Protein AF-A0A6J4MSV2-F1 (afdb_monomer)

Secondary structure (DSSP, 8-state):
------PPPPP-TT-EEEEE--SBPPS-HHHHHHHHHHHHHTT-EEEEPTTTT--BTTBSS-HHHHHHHHHHHHH-TTEEEEEE-

Solvent-accessible surface area (backbone atoms only — not comparable to full-atom values): 4960 Å² total; per-residue (Å²): 131,84,85,68,80,80,76,77,75,82,86,53,73,68,40,31,30,29,41,31,31,74,51,50,36,75,87,52,68,69,58,51,54,54,53,51,49,58,45,41,76,64,40,33,43,79,45,77,34,84,60,58,81,28,69,43,87,70,22,17,30,52,73,70,52,26,51,45,32,51,54,52,47,74,65,39,89,70,47,67,45,78,43,82,92

Sequence (85 aa):
MTLSCQLPPPLRPGDCLHVVVPSGTLREPDALHRGIEIWRSRGYEIELSSGVEARWGYLAGKDCDRRRQLATALKDPGCRGVLCA

Foldseek 3Di:
DPPPDDDADDDDQAAEEEEAALFFADPDVVVVVVVVVVQVVRRYHYHYFPQSRADDPRTSDDNVRRVVRVVVLVPPPSHRYYDHD

Organism: NCBI:txid332963

Structure (mmCIF, N/CA/C/O backbone):
data_AF-A0A6J4MSV2-F1
#
_entry.id   AF-A0A6J4MSV2-F1
#
loop_
_atom_site.group_PDB
_atom_site.id
_atom_site.type_symbol
_atom_site.label_atom_id
_atom_site.label_alt_id
_atom_site.label_comp_id
_atom_site.label_asym_id
_atom_site.label_entity_id
_atom_site.label_seq_id
_atom_site.pdbx_PDB_ins_code
_atom_site.Cartn_x
_atom_site.Cartn_y
_atom_site.Cartn_z
_atom_site.occupancy
_atom_site.B_iso_or_equiv
_atom_site.auth_seq_id
_atom_site.auth_comp_id
_atom_site.auth_asym_id
_atom_site.auth_atom_id
_atom_site.pdbx_PDB_model_num
ATOM 1 N N . MET A 1 1 ? 15.831 15.320 25.827 1.00 51.78 1 MET A N 1
ATOM 2 C CA . MET A 1 1 ? 14.735 15.452 24.844 1.00 51.78 1 MET A CA 1
ATOM 3 C C . MET A 1 1 ? 14.375 14.054 24.384 1.00 51.78 1 MET A C 1
ATOM 5 O O . MET A 1 1 ? 15.153 13.448 23.661 1.00 51.78 1 MET A O 1
ATOM 9 N N . THR A 1 2 ? 13.277 13.484 24.871 1.00 54.41 2 THR A N 1
ATOM 10 C CA . THR A 1 2 ? 12.747 12.236 24.317 1.00 54.41 2 THR A CA 1
ATOM 11 C C . THR A 1 2 ? 12.206 12.554 22.930 1.00 54.41 2 THR A C 1
ATOM 13 O O . THR A 1 2 ? 11.133 13.132 22.797 1.00 54.41 2 THR A O 1
ATOM 16 N N . LEU A 1 3 ? 12.945 12.193 21.881 1.00 61.50 3 LEU A N 1
ATOM 17 C CA . LEU A 1 3 ? 12.318 11.942 20.587 1.00 61.50 3 LEU A CA 1
ATOM 18 C C . LEU A 1 3 ? 11.533 10.641 20.751 1.00 61.50 3 LEU A C 1
ATOM 20 O O . LEU A 1 3 ? 12.006 9.557 20.421 1.00 61.50 3 LEU A O 1
ATOM 24 N N . SER A 1 4 ? 10.367 10.744 21.388 1.00 77.31 4 SER A N 1
ATOM 25 C CA . SER A 1 4 ? 9.431 9.639 21.473 1.00 77.31 4 SER A CA 1
ATOM 26 C C . SER A 1 4 ? 8.850 9.461 20.082 1.00 77.31 4 SER A C 1
ATOM 28 O O . SER A 1 4 ? 8.104 10.319 19.606 1.00 77.31 4 SER A O 1
ATOM 30 N N . CYS A 1 5 ? 9.213 8.367 19.423 1.00 85.12 5 CYS A N 1
ATOM 31 C CA . CYS A 1 5 ? 8.497 7.911 18.245 1.00 85.12 5 CYS A CA 1
ATOM 32 C C . CYS A 1 5 ? 7.010 7.804 18.618 1.00 85.12 5 CYS A C 1
ATOM 34 O O . CYS A 1 5 ? 6.654 7.052 19.528 1.00 85.12 5 CYS A O 1
ATOM 36 N N . GLN A 1 6 ? 6.162 8.618 17.989 1.00 89.31 6 GLN A N 1
ATOM 37 C CA . GLN A 1 6 ? 4.721 8.543 18.194 1.00 89.31 6 GLN A CA 1
ATOM 38 C C . GLN A 1 6 ? 4.220 7.292 17.486 1.00 89.31 6 GLN A C 1
ATOM 40 O O . GLN A 1 6 ? 4.260 7.205 16.259 1.00 89.31 6 GLN A O 1
ATOM 45 N N . LEU A 1 7 ? 3.787 6.306 18.268 1.00 91.50 7 LEU A N 1
ATOM 46 C CA . LEU A 1 7 ? 3.202 5.096 17.713 1.00 91.50 7 LEU A CA 1
ATOM 47 C C . LEU A 1 7 ? 1.821 5.428 17.133 1.00 91.50 7 LEU A C 1
ATOM 49 O O . LEU A 1 7 ? 1.018 6.062 17.825 1.00 91.50 7 LEU A O 1
ATOM 53 N N . PRO A 1 8 ? 1.521 5.006 15.893 1.00 92.81 8 PRO A N 1
ATOM 54 C CA . PRO A 1 8 ? 0.175 5.131 15.365 1.00 92.81 8 PRO A CA 1
ATOM 55 C C . PRO A 1 8 ? -0.784 4.222 16.152 1.00 92.81 8 PRO A C 1
ATOM 57 O O . PRO A 1 8 ? -0.358 3.220 16.739 1.00 92.81 8 PRO A O 1
ATOM 60 N N . PRO A 1 9 ? -2.088 4.538 16.164 1.00 94.38 9 PRO A N 1
ATOM 61 C CA . PRO A 1 9 ? -3.088 3.628 16.706 1.00 94.38 9 PRO A CA 1
ATOM 62 C C . PRO A 1 9 ? -3.061 2.280 15.960 1.00 94.38 9 PRO A C 1
ATOM 64 O O . PRO A 1 9 ? -2.777 2.254 14.760 1.00 94.38 9 PRO A O 1
ATOM 67 N N . PRO A 1 10 ? -3.388 1.162 16.633 1.00 97.12 10 PRO A N 1
ATOM 68 C CA . PRO A 1 10 ? -3.484 -0.136 15.976 1.00 97.12 10 PRO A CA 1
ATOM 69 C C . PRO A 1 10 ? -4.601 -0.137 14.926 1.00 97.12 10 PRO A C 1
ATOM 71 O O . PRO A 1 10 ? -5.638 0.508 15.115 1.00 97.12 10 PRO A O 1
ATOM 74 N N . LEU A 1 11 ? -4.387 -0.901 13.855 1.00 98.06 11 LEU A N 1
ATOM 75 C CA . LEU A 1 11 ? -5.364 -1.090 12.786 1.00 98.06 11 LEU A CA 1
ATOM 76 C C . LEU A 1 11 ? -6.601 -1.855 13.264 1.00 98.06 11 LEU A C 1
ATOM 78 O O . LEU A 1 11 ? -6.524 -2.716 14.146 1.00 98.06 11 LEU A O 1
ATOM 82 N N . ARG A 1 12 ? -7.737 -1.554 12.640 1.00 97.94 12 ARG A N 1
ATOM 83 C CA . ARG A 1 12 ? -9.027 -2.214 12.857 1.00 97.94 12 ARG A CA 1
ATOM 84 C C . ARG A 1 12 ? -9.694 -2.512 11.512 1.00 97.94 12 ARG A C 1
ATOM 86 O O . ARG A 1 12 ? -9.497 -1.746 10.572 1.00 97.94 12 ARG A O 1
ATOM 93 N N . PRO A 1 13 ? -10.508 -3.578 11.401 1.00 98.06 13 PRO A N 1
ATOM 94 C CA . PRO A 1 13 ? -11.373 -3.755 10.237 1.00 98.06 13 PRO A CA 1
ATOM 95 C C . PRO A 1 13 ? -12.196 -2.484 9.972 1.00 98.06 13 PRO A C 1
ATOM 97 O O . PRO A 1 13 ? -12.708 -1.873 10.911 1.00 98.06 13 PRO A O 1
ATOM 100 N N . GLY A 1 14 ? -12.286 -2.086 8.709 1.00 98.19 14 GLY A N 1
ATOM 101 C CA . GLY A 1 14 ? -12.857 -0.828 8.230 1.00 98.19 14 GLY A CA 1
ATOM 102 C C . GLY A 1 14 ? -11.834 0.299 8.049 1.00 98.19 14 GLY A C 1
ATOM 103 O O . GLY A 1 14 ? -12.151 1.288 7.402 1.00 98.19 14 GLY A O 1
ATOM 104 N N . ASP A 1 15 ? -10.613 0.177 8.582 1.00 98.62 15 ASP A N 1
ATOM 105 C CA . ASP A 1 15 ? -9.564 1.172 8.342 1.00 98.62 15 ASP A CA 1
ATOM 106 C C . ASP A 1 15 ? -9.088 1.137 6.873 1.00 98.62 15 ASP A C 1
ATOM 108 O O . ASP A 1 15 ? -8.913 0.064 6.283 1.00 98.62 15 ASP A O 1
ATOM 112 N N . CYS A 1 16 ? -8.816 2.319 6.314 1.00 98.44 16 CYS A N 1
ATOM 113 C CA . CYS A 1 16 ? -8.265 2.485 4.971 1.00 98.44 16 CYS A CA 1
ATOM 114 C C . CYS A 1 16 ? -6.729 2.465 4.976 1.00 98.44 16 CYS A C 1
ATOM 116 O O . CYS A 1 16 ? -6.083 3.167 5.764 1.00 98.44 16 CYS A O 1
ATOM 118 N N . LEU A 1 17 ? -6.138 1.668 4.080 1.00 98.62 17 LEU A N 1
ATOM 119 C CA . LEU A 1 17 ? -4.695 1.580 3.858 1.00 98.62 17 LEU A CA 1
ATOM 120 C C . LEU A 1 17 ? -4.341 1.998 2.428 1.00 98.62 17 LEU A C 1
ATOM 122 O O . LEU A 1 17 ? -4.976 1.570 1.465 1.00 98.62 17 LEU A O 1
ATOM 126 N N . HIS A 1 18 ? -3.264 2.767 2.281 1.00 98.50 18 HIS A N 1
ATOM 127 C CA . HIS A 1 18 ? -2.772 3.197 0.973 1.00 98.50 18 HIS A CA 1
ATOM 128 C C . HIS A 1 18 ? -1.596 2.343 0.511 1.00 98.50 18 HIS A C 1
ATOM 130 O O . HIS A 1 18 ? -0.616 2.171 1.237 1.00 98.50 18 HIS A O 1
ATOM 136 N N . VAL A 1 19 ? -1.649 1.877 -0.733 1.00 98.19 19 VAL A N 1
ATOM 137 C CA . VAL A 1 19 ? -0.541 1.180 -1.391 1.00 98.19 19 VAL A CA 1
ATOM 138 C C . VAL A 1 19 ? 0.316 2.170 -2.172 1.00 98.19 19 VAL A C 1
ATOM 140 O O . VAL A 1 19 ? -0.170 2.900 -3.042 1.00 98.19 19 VAL A O 1
ATOM 143 N N . VAL A 1 20 ? 1.618 2.151 -1.904 1.00 97.62 20 VAL A N 1
ATOM 144 C CA . VAL A 1 20 ? 2.639 2.950 -2.593 1.00 97.62 20 VAL A CA 1
ATOM 145 C C . VAL A 1 20 ? 3.725 2.049 -3.175 1.00 97.62 20 VAL A C 1
ATOM 147 O O . VAL A 1 20 ? 3.973 0.963 -2.658 1.00 97.62 20 VAL A O 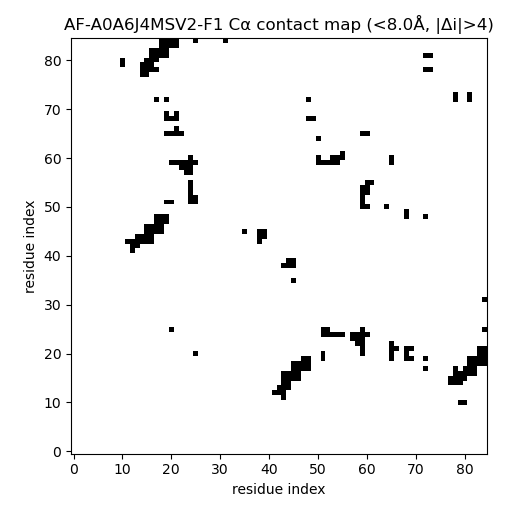1
ATOM 150 N N . VAL A 1 21 ? 4.408 2.517 -4.221 1.00 97.00 21 VAL A N 1
ATOM 151 C CA . VAL A 1 21 ? 5.546 1.822 -4.850 1.00 97.00 21 VAL A CA 1
ATOM 152 C C . VAL A 1 21 ? 6.802 2.694 -4.724 1.00 97.00 21 VAL A C 1
ATOM 154 O O . VAL A 1 21 ? 7.221 3.370 -5.663 1.00 97.00 21 VAL A O 1
ATOM 157 N N . PRO A 1 22 ? 7.432 2.760 -3.535 1.00 96.81 22 PRO A N 1
ATOM 158 C CA . PRO A 1 22 ? 8.468 3.751 -3.252 1.00 96.81 22 PRO A CA 1
ATOM 159 C C . PRO A 1 22 ? 9.827 3.390 -3.868 1.00 96.81 22 PRO A C 1
ATOM 161 O O . PRO A 1 22 ? 10.772 4.169 -3.743 1.00 96.81 22 PRO A O 1
ATOM 164 N N . SER A 1 23 ? 9.956 2.228 -4.517 1.00 96.31 23 SER A N 1
ATOM 165 C CA . SER A 1 23 ? 11.225 1.666 -4.988 1.00 96.31 23 SER A CA 1
ATOM 166 C C . SER A 1 23 ? 11.128 1.154 -6.433 1.00 96.31 23 SER A C 1
ATOM 168 O O . SER A 1 23 ? 11.024 1.961 -7.362 1.00 96.31 23 SER A O 1
ATOM 170 N N . GLY A 1 24 ? 11.210 -0.163 -6.638 1.00 95.69 24 GLY A N 1
ATOM 171 C CA . GLY A 1 24 ? 11.187 -0.797 -7.950 1.00 95.69 24 GLY A CA 1
ATOM 172 C C . GLY A 1 24 ? 9.790 -0.842 -8.559 1.00 95.69 24 GLY A C 1
ATOM 173 O O . GLY A 1 24 ? 8.797 -0.858 -7.842 1.00 95.69 24 GLY A O 1
ATOM 174 N N . THR A 1 25 ? 9.716 -0.871 -9.890 1.00 95.50 25 THR A N 1
ATOM 175 C CA . THR A 1 25 ? 8.436 -1.074 -10.585 1.00 95.50 25 THR A CA 1
ATOM 176 C C . THR A 1 25 ? 7.872 -2.468 -10.314 1.00 95.50 25 THR A C 1
ATOM 178 O O . THR A 1 25 ? 8.626 -3.436 -10.154 1.00 95.50 25 THR A O 1
ATOM 181 N N . LEU A 1 26 ? 6.545 -2.582 -10.332 1.00 94.12 26 LEU A N 1
ATOM 182 C CA . LEU A 1 26 ? 5.858 -3.862 -10.245 1.00 94.12 26 LEU A CA 1
ATOM 183 C C . LEU A 1 26 ? 6.306 -4.783 -11.383 1.00 94.12 26 LEU A C 1
ATOM 185 O O . LEU A 1 26 ? 6.260 -4.426 -12.567 1.00 94.12 26 LEU A O 1
ATOM 189 N N . ARG A 1 27 ? 6.735 -5.991 -11.015 1.00 89.50 27 ARG A N 1
ATOM 190 C CA . ARG A 1 27 ? 7.083 -7.053 -11.970 1.00 89.50 27 ARG A CA 1
ATOM 191 C C . ARG A 1 27 ? 5.889 -7.948 -12.277 1.00 89.50 27 ARG A C 1
ATOM 193 O O . ARG A 1 27 ? 5.717 -8.346 -13.422 1.00 89.50 27 ARG A O 1
ATOM 200 N N . GLU A 1 28 ? 5.059 -8.200 -11.269 1.00 91.88 28 GLU A N 1
ATOM 201 C CA . GLU A 1 28 ? 3.922 -9.119 -11.325 1.00 91.88 28 GLU A CA 1
ATOM 202 C C . GLU A 1 28 ? 2.656 -8.422 -10.796 1.00 91.88 28 GLU A C 1
ATOM 204 O O . GLU A 1 28 ? 2.361 -8.501 -9.601 1.00 91.88 28 GLU A O 1
ATOM 209 N N . PRO A 1 29 ? 1.892 -7.724 -11.657 1.00 90.44 29 PRO A N 1
ATOM 210 C CA . PRO A 1 29 ? 0.657 -7.044 -11.252 1.00 90.44 29 PRO A CA 1
ATOM 211 C C . PRO A 1 29 ? -0.362 -7.981 -10.581 1.00 90.44 29 PRO A C 1
ATOM 213 O O . PRO A 1 29 ? -1.025 -7.602 -9.618 1.00 90.44 29 PRO A O 1
ATOM 216 N N 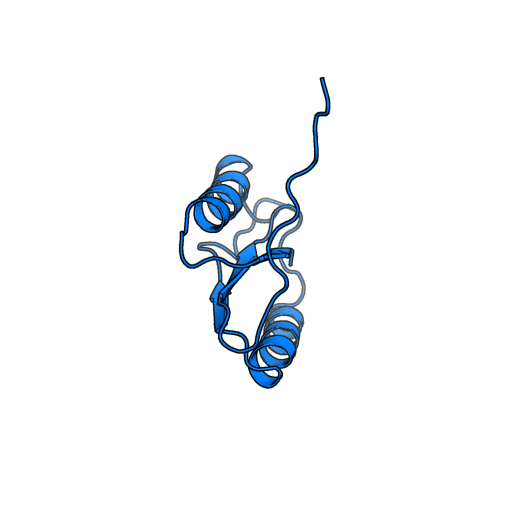. ASP A 1 30 ? -0.430 -9.244 -11.005 1.00 95.19 30 ASP A N 1
ATOM 217 C CA . ASP A 1 30 ? -1.326 -10.237 -10.398 1.00 95.19 30 ASP A CA 1
ATOM 218 C C . ASP A 1 30 ? -0.933 -10.597 -8.958 1.00 95.19 30 ASP A C 1
ATOM 220 O O . ASP A 1 30 ? -1.783 -10.955 -8.140 1.00 95.19 30 ASP A O 1
ATOM 224 N N . ALA A 1 31 ? 0.355 -10.509 -8.609 1.00 95.19 31 ALA A N 1
ATOM 225 C CA . ALA A 1 31 ? 0.796 -10.687 -7.229 1.00 95.19 31 ALA A CA 1
ATOM 226 C C . ALA A 1 31 ? 0.317 -9.525 -6.344 1.00 95.19 31 ALA A C 1
ATOM 228 O O . ALA A 1 31 ? -0.159 -9.775 -5.235 1.00 95.19 31 ALA A O 1
ATOM 229 N N . LEU A 1 32 ? 0.351 -8.288 -6.858 1.00 95.19 32 LEU A N 1
ATOM 230 C CA . LEU A 1 32 ? -0.211 -7.123 -6.172 1.00 95.19 32 LEU A CA 1
ATOM 231 C C . LEU A 1 32 ? -1.708 -7.319 -5.902 1.00 95.19 32 LEU A C 1
ATOM 233 O O . LEU A 1 32 ? -2.136 -7.211 -4.755 1.00 95.19 32 LEU A O 1
ATOM 237 N N . HIS A 1 33 ? -2.497 -7.662 -6.924 1.00 95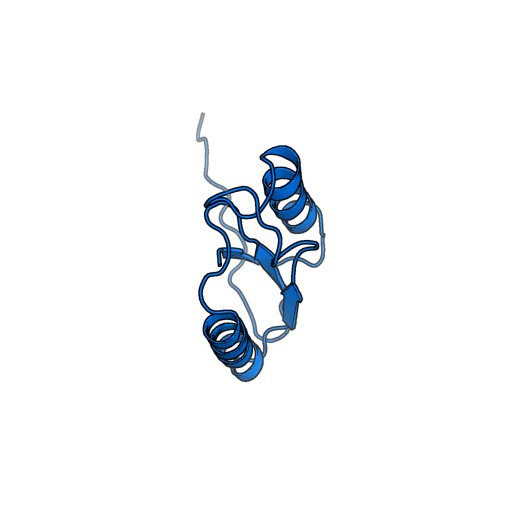.62 33 HIS A N 1
ATOM 238 C CA . HIS A 1 33 ? -3.944 -7.842 -6.766 1.00 95.62 33 HIS A CA 1
ATOM 239 C C . HIS A 1 33 ? -4.299 -8.956 -5.774 1.00 95.62 33 HIS A C 1
ATOM 241 O O . HIS A 1 33 ? -5.175 -8.768 -4.930 1.00 95.62 33 HIS A O 1
ATOM 247 N N . ARG A 1 34 ? -3.577 -10.084 -5.797 1.00 97.56 34 ARG A N 1
ATOM 248 C CA . ARG A 1 34 ? -3.755 -11.153 -4.799 1.00 97.56 34 ARG A CA 1
ATOM 249 C C . ARG A 1 34 ? -3.422 -10.680 -3.383 1.00 97.56 34 ARG A C 1
ATOM 251 O O . ARG A 1 34 ? -4.150 -11.005 -2.449 1.00 97.56 34 ARG A O 1
ATOM 258 N N . GLY A 1 35 ? -2.357 -9.896 -3.220 1.00 97.19 35 GLY A N 1
ATOM 259 C CA . GLY A 1 35 ? -2.004 -9.284 -1.938 1.00 97.19 35 GLY A CA 1
ATOM 260 C C . GLY A 1 35 ? -3.092 -8.338 -1.423 1.00 97.19 35 GLY A C 1
ATOM 261 O O . GLY A 1 35 ? -3.471 -8.418 -0.256 1.00 97.19 35 GLY A O 1
ATOM 262 N N . ILE A 1 36 ? -3.640 -7.491 -2.297 1.00 97.75 36 ILE A N 1
ATOM 263 C CA . ILE A 1 36 ? -4.751 -6.581 -1.977 1.00 97.75 36 ILE A CA 1
ATOM 264 C C . ILE A 1 36 ? -5.981 -7.361 -1.511 1.00 97.75 36 ILE A C 1
ATOM 266 O O . ILE A 1 36 ? -6.596 -6.990 -0.513 1.00 97.75 36 ILE A O 1
ATOM 270 N N . GLU A 1 37 ? -6.315 -8.466 -2.176 1.00 98.44 37 GLU A N 1
ATOM 271 C CA . GLU A 1 37 ? -7.483 -9.273 -1.815 1.00 98.44 37 GLU A CA 1
ATOM 272 C C . GLU A 1 37 ? -7.348 -9.923 -0.428 1.00 98.44 37 GLU A C 1
ATOM 274 O O . GLU A 1 37 ? -8.316 -10.033 0.326 1.00 98.44 37 GLU A O 1
ATOM 279 N N . ILE A 1 38 ? -6.126 -10.272 -0.013 1.00 98.38 38 ILE A N 1
ATOM 280 C CA . ILE A 1 38 ? -5.867 -10.746 1.354 1.00 98.38 38 ILE A CA 1
ATOM 281 C C . ILE A 1 38 ? -6.173 -9.650 2.384 1.00 98.38 38 ILE A C 1
ATOM 283 O O . ILE A 1 38 ? -6.714 -9.943 3.449 1.00 98.38 38 ILE A O 1
ATOM 287 N N . TRP A 1 39 ? -5.851 -8.389 2.095 1.00 98.31 39 TRP A N 1
ATOM 288 C CA . TRP A 1 39 ? -6.195 -7.286 2.994 1.00 98.31 39 TRP A CA 1
ATOM 289 C C . TRP A 1 39 ? -7.700 -7.009 3.001 1.00 98.31 39 TRP A C 1
ATOM 291 O O . TRP A 1 39 ? -8.297 -6.909 4.073 1.00 98.31 39 TRP A O 1
ATOM 301 N N . ARG A 1 40 ? -8.338 -6.973 1.828 1.00 98.44 40 ARG A N 1
ATOM 302 C CA . ARG A 1 40 ? -9.789 -6.760 1.713 1.00 98.44 40 ARG A CA 1
ATOM 303 C C . ARG A 1 40 ? -10.598 -7.846 2.415 1.00 98.44 40 ARG A C 1
ATOM 305 O O . ARG A 1 40 ? -11.502 -7.528 3.180 1.00 98.44 40 ARG A O 1
ATOM 312 N N . SER A 1 41 ? -10.221 -9.116 2.261 1.00 98.44 41 SER A N 1
ATOM 313 C CA . SER A 1 41 ? -10.880 -10.240 2.951 1.00 98.44 41 SER A CA 1
ATOM 314 C C . SER A 1 41 ? -10.744 -10.201 4.479 1.00 98.44 41 SER A C 1
ATOM 316 O O . SER A 1 41 ? -11.538 -10.819 5.185 1.00 98.44 41 SER A O 1
ATOM 318 N N . ARG A 1 42 ? -9.777 -9.443 5.013 1.00 97.88 42 ARG A N 1
ATOM 319 C CA . ARG A 1 42 ? -9.629 -9.166 6.454 1.00 97.88 42 ARG A CA 1
ATOM 320 C C . ARG A 1 42 ? -10.399 -7.922 6.913 1.00 97.88 42 ARG A C 1
ATOM 322 O O . ARG A 1 42 ? -10.318 -7.563 8.086 1.00 97.88 42 ARG A O 1
ATOM 329 N N . GLY A 1 43 ? -11.147 -7.290 6.011 1.00 98.31 43 GLY A N 1
ATOM 330 C CA . GLY A 1 43 ? -12.026 -6.163 6.294 1.00 98.31 43 GLY A CA 1
ATOM 331 C C . GLY A 1 43 ? -11.384 -4.789 6.127 1.00 98.31 43 GLY A C 1
ATOM 3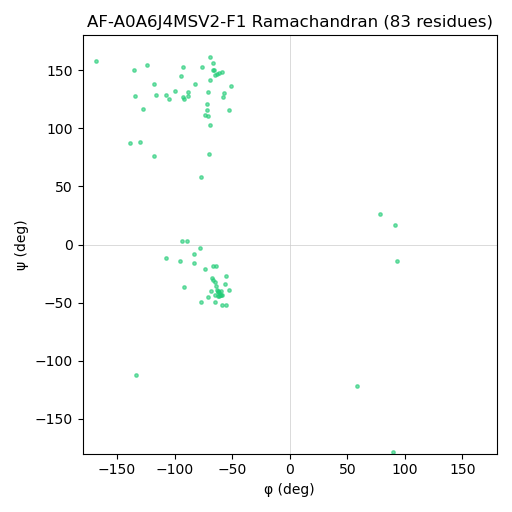32 O O . GLY A 1 43 ? -11.931 -3.840 6.666 1.00 98.31 43 GLY A O 1
ATOM 333 N N . TYR A 1 44 ? -10.247 -4.655 5.439 1.00 98.75 44 TYR A N 1
ATOM 334 C CA . TYR A 1 44 ? -9.610 -3.351 5.206 1.00 98.75 44 TYR A CA 1
ATOM 335 C C . TYR A 1 44 ? -10.016 -2.741 3.863 1.00 98.75 44 TYR A C 1
ATOM 337 O O . TYR A 1 44 ? -10.142 -3.451 2.861 1.00 98.75 44 TYR A O 1
ATOM 345 N N . GLU A 1 45 ? -10.143 -1.417 3.827 1.00 98.50 45 GLU A N 1
ATOM 346 C CA . GLU A 1 45 ? -10.243 -0.667 2.575 1.00 98.50 45 GLU A CA 1
ATOM 347 C C . GLU A 1 45 ? -8.836 -0.434 2.016 1.00 98.50 45 GLU A C 1
ATOM 349 O O . GLU A 1 45 ? -7.901 -0.159 2.771 1.00 98.50 45 GLU A O 1
ATOM 354 N N . ILE A 1 46 ? -8.661 -0.593 0.700 1.00 98.44 46 ILE A N 1
ATOM 355 C CA . ILE A 1 46 ? -7.345 -0.501 0.055 1.00 98.44 46 ILE A CA 1
ATOM 356 C C . ILE A 1 46 ? -7.394 0.477 -1.107 1.00 98.44 46 ILE A C 1
ATOM 358 O O . ILE A 1 46 ? -8.047 0.199 -2.117 1.00 98.44 46 ILE A O 1
ATOM 362 N N . GLU A 1 47 ? -6.622 1.553 -0.968 1.00 97.81 47 GLU A N 1
ATOM 363 C CA . GLU A 1 47 ? -6.466 2.619 -1.950 1.00 97.81 47 GLU A CA 1
ATOM 364 C C . GLU A 1 47 ? -5.123 2.507 -2.674 1.00 97.81 47 GLU A C 1
ATOM 366 O O . GLU A 1 47 ? -4.051 2.475 -2.063 1.00 97.81 47 GLU A O 1
ATOM 371 N N . LEU A 1 48 ? -5.161 2.452 -4.004 1.00 95.88 48 LEU A N 1
ATOM 372 C CA . LEU A 1 48 ? -3.959 2.394 -4.833 1.00 95.88 48 LEU A CA 1
ATOM 373 C C . LEU A 1 48 ? -3.482 3.807 -5.167 1.00 95.88 48 LEU A C 1
ATOM 375 O O . LEU A 1 48 ? -4.235 4.626 -5.693 1.00 95.88 48 LEU A O 1
ATOM 379 N N . SER A 1 49 ? -2.205 4.096 -4.917 1.00 90.00 49 SER A N 1
ATOM 380 C CA . SER A 1 49 ? -1.636 5.383 -5.314 1.00 90.00 49 SER A CA 1
ATOM 381 C C . SER A 1 49 ? -1.598 5.562 -6.837 1.00 90.00 49 SER A C 1
ATOM 383 O O . SER A 1 49 ? -1.367 4.632 -7.614 1.00 90.00 49 SER A O 1
ATOM 385 N N . SER A 1 50 ? -1.788 6.806 -7.281 1.00 89.38 50 SER A N 1
ATOM 386 C CA . SER A 1 50 ? -1.674 7.161 -8.695 1.00 89.38 50 SER A CA 1
ATOM 387 C C . SER A 1 50 ? -0.292 6.788 -9.241 1.00 89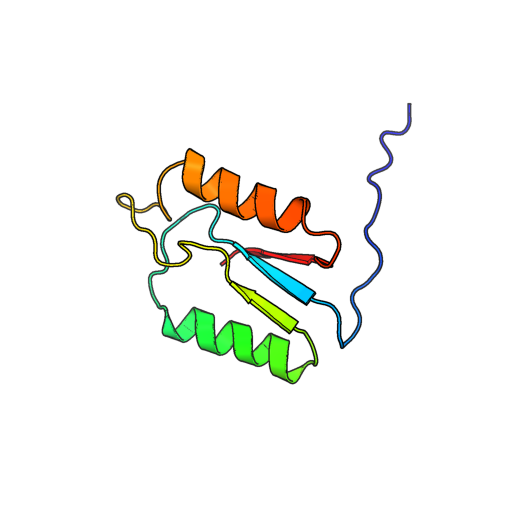.38 50 SER A C 1
ATOM 389 O O . SER A 1 50 ? 0.734 7.177 -8.671 1.00 89.38 50 SER A O 1
ATOM 391 N N . GLY A 1 51 ? -0.257 6.089 -10.375 1.00 87.56 51 GLY A N 1
ATOM 392 C CA . GLY A 1 51 ? 0.997 5.666 -10.997 1.00 87.56 51 GLY A CA 1
ATOM 393 C C . GLY A 1 51 ? 1.634 4.442 -10.337 1.00 87.56 51 GLY A C 1
ATOM 394 O O . GLY A 1 51 ? 2.846 4.2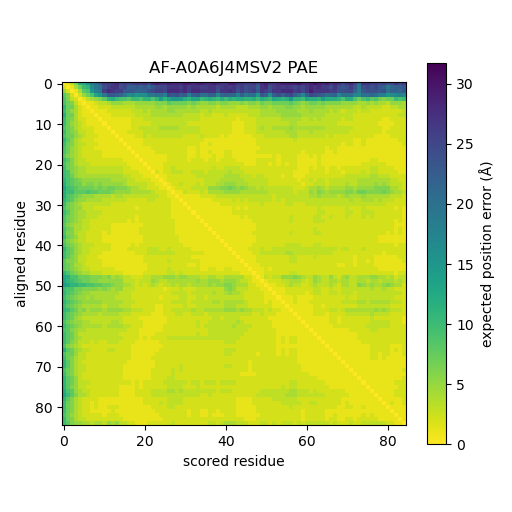82 -10.439 1.00 87.56 51 GLY A O 1
ATOM 395 N N . VAL A 1 52 ? 0.849 3.576 -9.685 1.00 92.25 52 VAL A N 1
ATOM 396 C CA . VAL A 1 52 ? 1.333 2.289 -9.152 1.00 92.25 52 VAL A CA 1
ATOM 397 C C . VAL A 1 52 ? 2.001 1.412 -10.230 1.00 92.25 52 VAL A C 1
ATOM 399 O O . VAL A 1 52 ? 2.920 0.651 -9.944 1.00 92.25 52 VAL A O 1
ATOM 402 N N . GLU A 1 53 ? 1.609 1.586 -11.495 1.00 92.88 53 GLU A N 1
ATOM 403 C CA . GLU A 1 53 ? 2.172 0.890 -12.661 1.00 92.88 53 GLU A CA 1
ATOM 404 C C . GLU A 1 53 ? 3.298 1.671 -13.366 1.00 92.88 53 GLU A C 1
ATOM 406 O O . GLU A 1 53 ? 3.806 1.245 -14.406 1.00 92.88 53 GLU A O 1
ATOM 411 N N . ALA A 1 54 ? 3.696 2.833 -12.833 1.00 94.81 54 ALA A N 1
ATOM 412 C CA . ALA A 1 54 ? 4.703 3.677 -13.461 1.00 94.81 54 ALA A CA 1
ATOM 413 C C . ALA A 1 54 ? 6.054 2.957 -13.588 1.00 94.81 54 ALA A C 1
ATOM 415 O O . ALA A 1 54 ? 6.457 2.143 -12.749 1.00 94.81 54 ALA A O 1
ATOM 416 N N . ARG A 1 55 ? 6.781 3.295 -14.657 1.00 95.50 55 ARG A N 1
ATOM 417 C CA . ARG A 1 55 ? 8.080 2.706 -14.990 1.00 95.50 55 ARG A CA 1
ATOM 418 C C . ARG A 1 55 ? 9.091 3.774 -15.372 1.00 95.50 55 ARG A C 1
ATOM 420 O O . ARG A 1 55 ? 8.845 4.599 -16.246 1.00 95.50 55 ARG A O 1
ATOM 427 N N . TRP A 1 56 ? 10.245 3.720 -14.719 1.00 97.06 56 TRP A N 1
ATOM 428 C CA . TRP A 1 56 ? 11.432 4.514 -15.018 1.00 97.06 56 TRP A CA 1
ATOM 429 C C . TRP A 1 56 ? 12.662 3.611 -14.883 1.00 97.06 56 TRP A C 1
ATOM 431 O O . TRP A 1 56 ? 13.245 3.470 -13.806 1.00 97.06 56 TRP A O 1
ATOM 441 N N . GLY A 1 57 ? 13.018 2.912 -15.964 1.00 95.56 57 GLY A N 1
ATOM 442 C CA . GLY A 1 57 ? 13.988 1.817 -15.886 1.00 95.56 57 GLY A CA 1
ATOM 443 C C . GLY A 1 57 ? 13.509 0.747 -14.900 1.00 95.56 57 GLY A C 1
ATOM 444 O O . GLY A 1 57 ? 12.409 0.220 -15.049 1.00 95.56 57 GLY A O 1
ATOM 445 N N . TYR A 1 58 ? 14.309 0.454 -13.871 1.00 95.75 58 TYR A N 1
ATOM 446 C CA . TYR A 1 58 ? 13.926 -0.487 -12.812 1.00 95.75 58 TYR A CA 1
ATOM 447 C C . TYR A 1 58 ? 13.051 0.134 -11.705 1.00 95.75 58 TYR A C 1
ATOM 449 O O . TYR A 1 58 ? 12.558 -0.601 -10.851 1.00 95.75 58 TYR A O 1
ATOM 457 N N . LEU A 1 59 ? 12.855 1.459 -11.699 1.00 97.50 59 LEU A N 1
ATOM 458 C CA . LEU A 1 59 ? 12.127 2.200 -10.663 1.00 97.50 59 LEU A CA 1
ATOM 459 C C . LEU A 1 59 ? 10.641 2.374 -10.999 1.00 97.50 59 LEU A C 1
ATOM 461 O O . LEU A 1 59 ? 10.257 2.455 -12.169 1.00 97.50 59 LEU A O 1
ATOM 465 N N . ALA A 1 60 ? 9.815 2.502 -9.960 1.00 96.62 60 ALA A N 1
ATOM 466 C CA . ALA A 1 60 ? 8.385 2.793 -10.051 1.00 96.62 60 ALA A CA 1
ATOM 467 C C . ALA A 1 60 ? 8.098 4.280 -10.345 1.00 96.62 60 ALA A C 1
ATOM 469 O O . ALA A 1 60 ? 7.457 4.988 -9.570 1.00 96.62 60 ALA A O 1
ATOM 470 N N . GLY A 1 61 ? 8.631 4.781 -11.459 1.00 97.12 61 GLY A N 1
ATOM 471 C CA . GLY A 1 61 ? 8.555 6.193 -11.832 1.00 97.12 61 GLY A CA 1
ATOM 472 C C . GLY A 1 61 ? 9.715 7.035 -11.292 1.00 97.12 61 GLY A C 1
ATOM 473 O O . GLY A 1 61 ? 10.653 6.534 -10.664 1.00 97.12 61 GLY A O 1
ATOM 474 N N . LYS A 1 62 ? 9.672 8.341 -11.578 1.00 97.69 62 LYS A N 1
ATOM 475 C CA . LYS A 1 62 ? 10.710 9.285 -11.144 1.00 97.69 62 LYS A CA 1
ATOM 476 C C . LYS A 1 62 ? 10.653 9.478 -9.631 1.00 97.69 62 LYS A C 1
ATOM 478 O O . LYS A 1 62 ? 9.622 9.271 -8.995 1.00 97.69 62 LYS A O 1
ATOM 483 N N . ASP A 1 63 ? 11.732 9.990 -9.052 1.00 97.62 63 ASP A N 1
ATOM 484 C CA . ASP A 1 63 ? 11.805 10.332 -7.624 1.00 97.62 63 ASP A CA 1
ATOM 485 C C . ASP A 1 63 ? 10.660 11.252 -7.186 1.00 97.62 63 ASP A C 1
ATOM 487 O O . ASP A 1 63 ? 10.077 11.073 -6.117 1.00 97.62 63 ASP A O 1
ATOM 491 N N . CYS A 1 64 ? 10.292 12.217 -8.035 1.00 97.50 64 CYS A N 1
ATOM 492 C CA . CYS A 1 64 ? 9.188 13.127 -7.756 1.00 97.50 64 CYS A CA 1
ATOM 493 C C . CYS A 1 64 ? 7.825 12.424 -7.718 1.00 97.50 64 CYS A C 1
ATOM 495 O O . CYS A 1 64 ? 6.968 12.853 -6.946 1.00 97.50 64 CYS A O 1
ATOM 497 N N . ASP A 1 65 ? 7.643 11.351 -8.488 1.00 96.50 65 ASP A N 1
ATOM 498 C CA . ASP A 1 65 ? 6.410 10.567 -8.532 1.00 96.50 65 ASP A CA 1
ATOM 499 C C . ASP A 1 65 ? 6.318 9.651 -7.311 1.00 96.50 65 ASP A C 1
ATOM 501 O O . ASP A 1 65 ? 5.338 9.728 -6.569 1.00 96.50 65 ASP A O 1
ATOM 505 N N . ARG A 1 66 ? 7.384 8.897 -7.010 1.00 97.25 66 ARG A N 1
ATOM 506 C CA . ARG A 1 66 ? 7.467 8.029 -5.818 1.00 97.25 66 ARG A CA 1
ATOM 507 C C . ARG A 1 66 ? 7.293 8.824 -4.520 1.00 97.25 66 ARG A C 1
ATOM 509 O O . ARG A 1 66 ? 6.522 8.440 -3.643 1.00 97.25 66 ARG A O 1
ATOM 516 N N . ARG A 1 67 ? 7.931 9.999 -4.419 1.00 97.31 67 ARG A N 1
ATOM 517 C CA . ARG A 1 67 ? 7.735 10.930 -3.293 1.00 97.31 67 ARG A CA 1
ATOM 518 C C . ARG A 1 67 ? 6.292 11.425 -3.209 1.00 97.31 67 ARG A C 1
ATOM 520 O O . ARG A 1 67 ? 5.772 11.571 -2.106 1.00 97.31 67 ARG A O 1
ATOM 527 N N . ARG A 1 68 ? 5.653 11.723 -4.346 1.00 97.25 68 ARG A N 1
ATOM 528 C CA . ARG A 1 68 ? 4.265 12.204 -4.379 1.00 97.25 68 ARG A CA 1
ATOM 529 C C . ARG A 1 68 ? 3.303 11.135 -3.871 1.00 97.25 68 ARG A C 1
ATOM 531 O O . ARG A 1 68 ? 2.459 11.477 -3.058 1.00 97.25 68 ARG A O 1
ATOM 538 N N . GLN A 1 69 ? 3.471 9.873 -4.270 1.00 96.81 69 GLN A N 1
ATOM 539 C CA . GLN A 1 69 ? 2.647 8.762 -3.773 1.00 96.81 69 GLN A CA 1
ATOM 540 C C . GLN A 1 69 ? 2.679 8.674 -2.242 1.00 96.81 69 GLN A C 1
ATOM 542 O O . GLN A 1 69 ? 1.630 8.716 -1.601 1.00 96.81 69 GLN A O 1
ATOM 547 N N . LEU A 1 70 ? 3.882 8.644 -1.656 1.00 97.56 70 LEU A N 1
ATOM 548 C CA . LEU A 1 70 ? 4.047 8.602 -0.202 1.00 97.56 70 LEU A CA 1
ATOM 549 C C . LEU A 1 70 ? 3.478 9.854 0.476 1.00 97.56 70 LEU A C 1
ATOM 551 O O . LEU A 1 70 ? 2.773 9.753 1.474 1.00 97.56 70 LEU A O 1
ATOM 555 N N . ALA A 1 71 ? 3.753 11.041 -0.068 1.00 97.56 71 ALA A N 1
ATOM 556 C CA . ALA A 1 71 ? 3.256 12.290 0.499 1.00 97.56 71 ALA A CA 1
ATOM 557 C C . ALA A 1 71 ? 1.725 12.394 0.454 1.00 97.56 71 ALA A C 1
ATOM 559 O O . ALA A 1 71 ? 1.150 12.960 1.376 1.00 97.56 71 ALA A O 1
ATOM 560 N N . THR A 1 72 ? 1.073 11.875 -0.590 1.00 97.31 72 THR A N 1
ATOM 561 C CA . THR A 1 72 ? -0.391 11.817 -0.671 1.00 97.31 72 THR A CA 1
ATOM 562 C C . THR A 1 72 ? -0.945 10.891 0.405 1.00 97.31 72 THR A C 1
ATOM 564 O O . THR A 1 72 ? -1.789 11.325 1.179 1.00 97.31 72 THR A O 1
ATOM 567 N N . ALA A 1 73 ? -0.408 9.673 0.526 1.00 97.44 73 ALA A N 1
ATOM 568 C CA . ALA A 1 73 ? -0.844 8.714 1.541 1.00 97.44 73 ALA A CA 1
ATOM 569 C C . ALA A 1 73 ? -0.669 9.245 2.976 1.00 97.44 73 ALA A C 1
ATOM 571 O O . ALA A 1 73 ? -1.542 9.062 3.812 1.00 97.44 73 ALA A O 1
ATOM 572 N N . LEU A 1 74 ? 0.437 9.938 3.267 1.00 96.50 74 LEU A N 1
ATOM 573 C CA . LEU A 1 74 ? 0.693 10.512 4.595 1.00 96.50 74 LEU A CA 1
ATOM 574 C C . LEU A 1 74 ? -0.160 11.748 4.919 1.00 96.50 74 LEU A C 1
ATOM 576 O O . LEU A 1 74 ? -0.266 12.120 6.084 1.00 96.50 74 LEU A O 1
ATOM 580 N N . LYS A 1 75 ? -0.700 12.432 3.905 1.00 96.94 75 LYS A N 1
ATOM 581 C CA . LYS A 1 75 ? -1.526 13.639 4.079 1.00 96.94 75 LYS A CA 1
ATOM 582 C C . LYS A 1 75 ? -3.018 13.346 4.096 1.00 96.94 75 LYS A C 1
ATOM 584 O O . LYS A 1 75 ? -3.784 14.237 4.455 1.00 96.94 75 LYS A O 1
ATOM 589 N N . ASP A 1 76 ? -3.419 12.154 3.677 1.00 97.50 76 ASP A N 1
ATOM 590 C CA . ASP A 1 76 ? -4.810 11.741 3.709 1.00 97.50 76 ASP A CA 1
ATOM 591 C C . ASP A 1 76 ? -5.239 11.489 5.168 1.00 97.50 76 ASP A C 1
ATOM 593 O O . ASP A 1 76 ? -4.698 10.588 5.812 1.00 97.50 76 ASP A O 1
ATOM 597 N N . PRO A 1 77 ? -6.190 12.266 5.723 1.00 96.38 77 PRO A N 1
ATOM 598 C CA . PRO A 1 77 ? -6.660 12.067 7.093 1.00 96.38 77 PRO A CA 1
ATOM 599 C C . PRO A 1 77 ? -7.412 10.739 7.287 1.00 96.38 77 PRO A C 1
ATOM 601 O O . PRO A 1 77 ? -7.567 10.297 8.426 1.00 96.38 77 PRO A O 1
ATOM 604 N N . GLY A 1 78 ? -7.887 10.113 6.205 1.00 96.81 78 GLY A N 1
ATOM 605 C CA . GLY A 1 78 ? -8.501 8.788 6.212 1.00 96.81 78 GLY A CA 1
ATOM 606 C C . GLY A 1 78 ? -7.487 7.644 6.174 1.00 96.81 78 GLY A C 1
ATOM 607 O O . GLY A 1 78 ? -7.838 6.517 6.517 1.00 96.81 78 GLY A O 1
ATOM 608 N N . CYS A 1 79 ? -6.226 7.914 5.823 1.00 97.62 79 CYS A N 1
ATOM 609 C CA . CYS A 1 79 ? -5.183 6.898 5.767 1.00 97.62 79 CYS A CA 1
ATOM 610 C C . CYS A 1 79 ? -4.778 6.449 7.172 1.00 97.62 79 CYS A C 1
ATOM 612 O O . CYS A 1 79 ? -4.312 7.227 8.007 1.00 97.62 79 CYS A O 1
ATOM 614 N N . ARG A 1 80 ? -4.927 5.150 7.432 1.00 98.12 80 ARG A N 1
ATOM 615 C CA . ARG A 1 80 ? -4.596 4.525 8.719 1.00 98.12 80 ARG A CA 1
ATOM 616 C C . ARG A 1 80 ? -3.337 3.672 8.659 1.00 98.12 80 ARG A C 1
ATOM 618 O O . ARG A 1 80 ? -2.793 3.323 9.704 1.00 98.12 80 ARG A O 1
ATOM 625 N N . GLY A 1 81 ? -2.834 3.397 7.459 1.00 97.94 81 GLY A N 1
ATOM 626 C CA . GLY A 1 81 ? -1.553 2.741 7.245 1.00 97.94 81 GLY A CA 1
ATOM 627 C C . GLY A 1 81 ? -1.104 2.799 5.789 1.00 97.94 81 GLY A C 1
ATOM 628 O O . GLY A 1 81 ? -1.905 2.966 4.872 1.00 97.94 81 GLY A O 1
ATOM 629 N N . VAL A 1 82 ? 0.204 2.650 5.585 1.00 98.12 82 VAL A N 1
ATOM 630 C CA . VAL A 1 82 ? 0.833 2.649 4.262 1.00 98.12 82 VAL A CA 1
ATOM 631 C C . VAL A 1 82 ? 1.459 1.283 4.014 1.00 98.12 82 VAL A C 1
ATOM 633 O O . VAL A 1 82 ? 2.227 0.788 4.838 1.00 98.12 82 VAL A O 1
ATOM 636 N N . LEU A 1 83 ? 1.137 0.686 2.871 1.00 97.88 83 LEU A N 1
ATOM 637 C CA . LEU A 1 83 ? 1.681 -0.582 2.403 1.00 97.88 83 LEU A CA 1
ATOM 638 C C . LEU A 1 83 ? 2.636 -0.315 1.239 1.00 97.88 83 LEU A C 1
ATOM 640 O O . LEU A 1 83 ? 2.276 0.358 0.274 1.00 97.88 83 LEU A O 1
ATOM 644 N N . CYS A 1 84 ? 3.849 -0.853 1.318 1.00 96.75 84 CYS A N 1
ATOM 645 C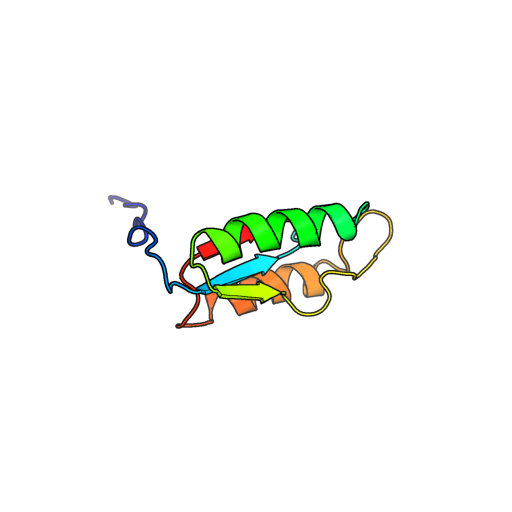 CA . CYS A 1 84 ? 4.810 -0.787 0.221 1.00 96.75 84 CYS A CA 1
ATOM 646 C C . CYS A 1 84 ? 4.666 -2.032 -0.656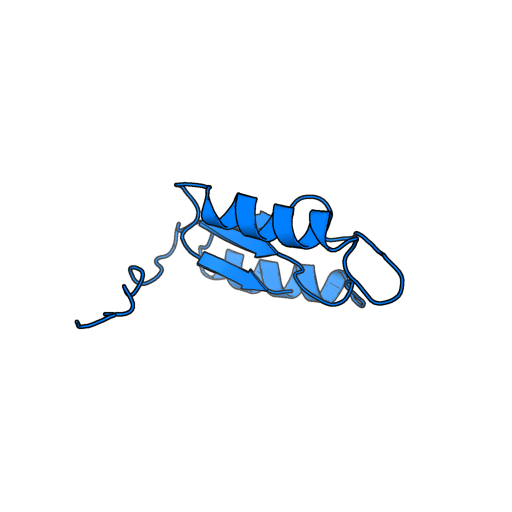 1.00 96.75 84 CYS A C 1
ATOM 648 O O . CYS A 1 84 ? 4.767 -3.148 -0.141 1.00 96.75 84 CYS A O 1
ATOM 650 N N . ALA A 1 85 ? 4.453 -1.822 -1.953 1.00 93.81 85 ALA A N 1
ATOM 651 C CA . ALA A 1 85 ? 4.447 -2.859 -2.981 1.00 93.81 85 ALA A CA 1
ATOM 652 C C . ALA A 1 85 ? 5.757 -2.876 -3.783 1.00 93.81 85 ALA A C 1
ATOM 654 O O . ALA A 1 85 ? 6.408 -1.807 -3.895 1.00 93.81 85 ALA A O 1
#

Radius of gyration: 14.08 Å; Cα contacts (8 Å, |Δi|>4): 119; chains: 1; bounding box: 28×27×41 Å

Mean predicted aligned error: 3.5 Å

pLDDT: mean 94.47, std 8.17, range [51.78, 98.75]

Nearest PDB structures (foldseek):
  1zl0-assembly2_B  TM=8.971E-01  e=4.974E-05  Pseudomonas aeruginosa
  2aum-assembly1_A  TM=8.863E-01  e=4.360E-05  Pseudomonas aeruginosa
  2aun-assembly1_A  TM=8.868E-01  e=4.360E-05  Pseudomonas aeruginosa
  1zrs-assembly1_A  TM=8.871E-01  e=4.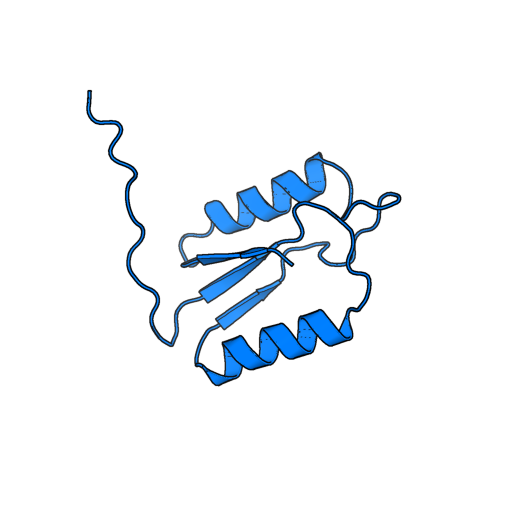360E-05  Pseudomonas aeruginosa
  2aum-assembly1_B  TM=8.895E-01  e=1.986E-04  Pseudomonas aeruginosa

InterPro domains:
  IPR003507 Peptidase family S66 [PTHR30237] (7-85)
  IPR027478 Murein tetrapeptide carboxypeptidase, N-terminal [G3DSA:3.40.50.10740] (4-85)
  IPR029062 Class I glutamine amidotransferase-like [SSF52317] (5-85)
  IPR040449 LD-carboxypeptidase, N-terminal [PF02016] (18-85)